Protein AF-A0A7S0CMR1-F1 (afdb_monomer_lite)

Radius of gyration: 18.89 Å; chains: 1; bounding box: 42×45×47 Å

InterPro domains:
  IPR027417 P-loop containing nucleoside triph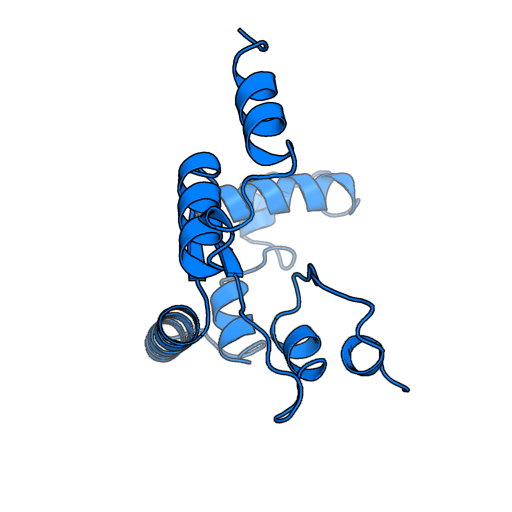osphate hydrolase [G3DSA:3.40.50.300] (7-141)
  IPR053259 Golvesin-related Golgi apparatus protein [PTHR32301] (3-139)

Secondary structure (DSSP, 8-state):
---TTTTT--S----S-HHHHHTT--SSS---EEEEEPPHHHHHHHHHHHHHHH-HHHHT--HHHHTTSTTS-TTHHHHHHHT-SSSPP-HHHHHHHHHHHHHHEEEEETT-HHHHHHHHHHHTTGGGGTTS-HHHHHHHHTTS--

Foldseek 3Di:
DDAVQVVVPDPDDDDPQPVVVCVNADPVRDDAAEDADEDPVVVQVVVLVVCLVPPPVSVPDDSVRCCVDPVGDPPVQLCNQQVNVDDDDDVVSVVSSVVCCVPRYHYDYPVPVLVSVVVVCVVVVVVVVPPDDDNVVVVVVVVPPD

Organism: NCBI:txid420281

Structure (mmCIF, N/CA/C/O backbone):
data_AF-A0A7S0CMR1-F1
#
_entry.id   AF-A0A7S0CMR1-F1
#
loop_
_atom_site.group_PDB
_atom_site.id
_atom_site.type_symbol
_atom_site.label_atom_id
_atom_site.label_alt_id
_atom_site.label_comp_id
_atom_site.label_asym_id
_atom_site.label_entity_id
_atom_site.label_seq_id
_atom_site.pdbx_PDB_ins_code
_atom_site.Cartn_x
_atom_site.Cartn_y
_atom_site.Cartn_z
_atom_site.occupancy
_atom_site.B_iso_or_equiv
_atom_site.auth_seq_id
_atom_site.auth_comp_id
_atom_site.auth_asym_id
_atom_site.auth_atom_id
_atom_site.pdbx_PDB_model_num
ATOM 1 N N . LYS A 1 1 ? -13.724 0.675 -26.924 1.00 43.38 1 LYS A N 1
ATOM 2 C CA . LYS A 1 1 ? -12.575 0.858 -26.005 1.00 43.38 1 LYS A CA 1
ATOM 3 C C . LYS A 1 1 ? -11.298 0.847 -26.842 1.00 43.38 1 LYS A C 1
ATOM 5 O O . LYS A 1 1 ? -10.498 -0.065 -26.741 1.00 43.38 1 LYS A O 1
ATOM 10 N N . GLU A 1 2 ? -11.157 1.829 -27.721 1.00 43.41 2 GLU A N 1
ATOM 11 C CA . GLU A 1 2 ? -9.863 2.216 -28.287 1.00 43.41 2 GLU A CA 1
ATOM 12 C C . GLU A 1 2 ? -9.400 3.367 -27.393 1.00 43.41 2 GLU A C 1
ATOM 14 O O . GLU A 1 2 ? -10.206 4.233 -27.072 1.00 43.41 2 GLU A O 1
ATOM 19 N N . GLY A 1 3 ? -8.209 3.450 -26.835 1.00 61.41 3 GLY A N 1
ATOM 20 C CA . GLY A 1 3 ? -7.012 2.626 -26.849 1.00 61.41 3 GLY A CA 1
ATOM 21 C C . GLY A 1 3 ? -5.962 3.554 -26.246 1.00 61.41 3 GLY A C 1
ATOM 22 O O . GLY A 1 3 ? -5.058 3.975 -26.948 1.00 61.41 3 GLY A O 1
ATOM 23 N N . LEU A 1 4 ? -6.200 4.023 -25.010 1.00 67.88 4 LEU A N 1
ATOM 24 C CA . LEU A 1 4 ? -5.494 5.167 -24.410 1.00 67.88 4 LEU A CA 1
ATOM 25 C C . LEU A 1 4 ? -3.971 4.960 -24.456 1.00 67.88 4 LEU A C 1
ATOM 27 O O . LEU A 1 4 ? -3.232 5.854 -24.847 1.00 67.88 4 LEU A O 1
ATOM 31 N N . ILE A 1 5 ? -3.534 3.734 -24.168 1.00 68.69 5 ILE A N 1
ATOM 32 C CA . ILE A 1 5 ? -2.138 3.301 -24.265 1.00 68.69 5 ILE A CA 1
ATOM 33 C C . ILE A 1 5 ? -1.685 3.154 -25.727 1.00 68.69 5 ILE A C 1
ATOM 35 O O . ILE A 1 5 ? -0.624 3.648 -26.090 1.00 68.69 5 ILE A O 1
ATOM 39 N N . ASN A 1 6 ? -2.526 2.586 -26.597 1.00 64.12 6 ASN A N 1
ATOM 40 C CA . ASN A 1 6 ? -2.238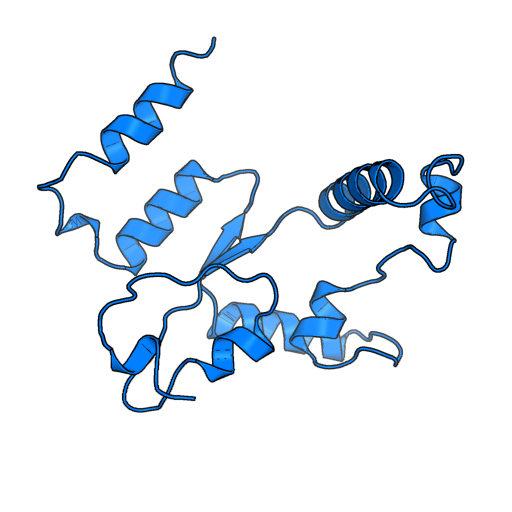 2.432 -28.033 1.00 64.12 6 ASN A CA 1
ATOM 41 C C . ASN A 1 6 ? -2.131 3.769 -28.787 1.00 64.12 6 ASN A C 1
ATOM 43 O O . ASN A 1 6 ? -1.652 3.798 -29.916 1.00 64.12 6 ASN A O 1
ATOM 47 N N . SER A 1 7 ? -2.600 4.872 -28.195 1.00 73.38 7 SER A N 1
ATOM 48 C CA . SER A 1 7 ? -2.465 6.207 -28.782 1.00 73.38 7 SER A CA 1
ATOM 49 C C . SER A 1 7 ? -1.032 6.742 -28.719 1.00 73.38 7 SER A C 1
ATOM 51 O O . SER A 1 7 ? -0.704 7.659 -29.466 1.00 73.38 7 SER A O 1
ATOM 53 N N . GLY A 1 8 ? -0.192 6.199 -27.827 1.00 67.25 8 GLY A N 1
ATOM 54 C CA . GLY A 1 8 ? 1.163 6.697 -27.578 1.00 67.25 8 GLY A CA 1
ATOM 55 C C . GLY A 1 8 ? 1.220 8.083 -26.922 1.00 67.25 8 GLY A C 1
ATOM 56 O O . GLY A 1 8 ? 2.297 8.656 -26.836 1.00 67.25 8 GLY A O 1
ATOM 57 N N . LEU A 1 9 ? 0.082 8.634 -26.478 1.00 68.38 9 LEU A N 1
ATOM 58 C CA . LEU A 1 9 ? -0.019 9.980 -25.892 1.00 68.38 9 LEU A CA 1
ATOM 59 C C . LEU A 1 9 ? 0.061 9.994 -24.356 1.00 68.38 9 LEU A C 1
ATOM 61 O O . LEU A 1 9 ? -0.095 11.051 -23.749 1.00 68.38 9 LEU A O 1
ATOM 65 N N . VAL A 1 10 ? 0.207 8.829 -23.719 1.00 69.88 10 VAL A N 1
ATOM 66 C CA . VAL A 1 10 ? 0.160 8.689 -22.259 1.00 69.88 10 VAL A CA 1
ATOM 67 C C . VAL A 1 10 ? 1.460 8.092 -21.748 1.00 69.88 10 VAL A C 1
ATOM 69 O O . VAL A 1 10 ? 1.718 6.908 -21.945 1.00 69.88 10 VAL A O 1
ATOM 72 N N . ASP A 1 11 ? 2.221 8.908 -21.024 1.00 73.06 11 ASP A N 1
ATOM 73 C CA . ASP A 1 11 ? 3.494 8.507 -20.417 1.00 73.06 11 ASP A CA 1
ATOM 74 C C . ASP A 1 11 ? 3.334 7.990 -18.977 1.00 73.06 11 ASP A C 1
ATOM 76 O O . ASP A 1 11 ? 4.159 7.215 -18.490 1.00 73.06 11 ASP A O 1
ATOM 80 N N . PHE A 1 12 ? 2.265 8.391 -18.275 1.00 78.44 12 PHE A N 1
ATOM 81 C CA . PHE A 1 12 ? 2.030 7.992 -16.887 1.00 78.44 12 PHE A CA 1
ATOM 82 C C . PHE A 1 12 ? 0.544 7.844 -16.545 1.00 78.44 12 PHE A C 1
ATOM 84 O O . PHE A 1 12 ? -0.293 8.648 -16.953 1.00 78.44 12 PHE A O 1
ATOM 91 N N . VAL A 1 13 ? 0.223 6.826 -15.742 1.00 82.69 13 VAL A N 1
ATOM 92 C CA . VAL A 1 13 ? -1.124 6.571 -15.217 1.00 82.69 13 VAL A CA 1
ATOM 93 C C . VAL A 1 13 ? -1.044 6.436 -13.702 1.00 82.69 13 VAL A C 1
ATOM 95 O O . VAL A 1 13 ? -0.328 5.580 -13.185 1.00 82.69 13 VAL A O 1
ATOM 98 N N . VAL A 1 14 ? -1.818 7.253 -12.987 1.00 83.56 14 VAL A N 1
ATOM 99 C CA . VAL A 1 14 ? -1.968 7.157 -11.529 1.00 83.56 14 VAL A CA 1
ATOM 1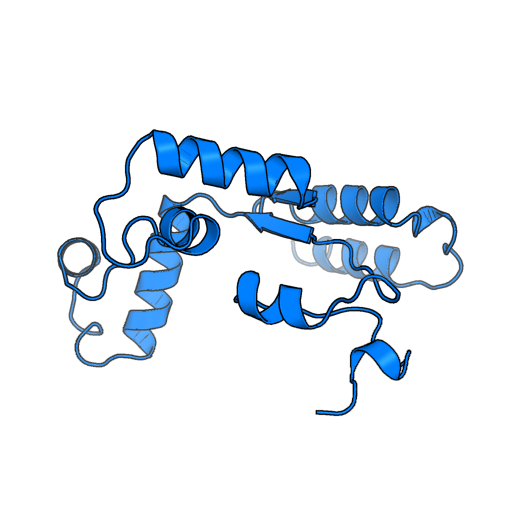00 C C . VAL A 1 14 ? -3.287 6.478 -11.213 1.00 83.56 14 VAL A C 1
ATOM 102 O O . VAL A 1 14 ? -4.346 6.939 -11.629 1.00 83.56 14 VAL A O 1
ATOM 105 N N . THR A 1 15 ? -3.232 5.390 -10.452 1.00 80.44 15 THR A N 1
ATOM 106 C CA . THR A 1 15 ? -4.431 4.695 -9.987 1.00 80.44 15 THR A CA 1
ATOM 107 C C . THR A 1 15 ? -4.179 4.012 -8.650 1.00 80.44 15 THR A C 1
ATOM 109 O O . THR A 1 15 ? -3.089 3.505 -8.389 1.00 80.44 15 THR A O 1
ATOM 112 N N . THR A 1 16 ? -5.203 3.977 -7.800 1.00 78.75 16 THR A N 1
ATOM 113 C CA . THR A 1 16 ? -5.240 3.114 -6.609 1.00 78.75 16 THR A CA 1
ATOM 114 C C . THR A 1 16 ? -5.707 1.697 -6.954 1.00 78.75 16 THR A C 1
ATOM 116 O O . THR A 1 16 ? -5.541 0.774 -6.157 1.00 78.75 16 THR A O 1
ATOM 119 N N . LEU A 1 17 ? -6.254 1.508 -8.159 1.00 79.75 17 LEU A N 1
ATOM 120 C CA . LEU A 1 17 ? -6.806 0.258 -8.656 1.00 79.75 17 LEU A CA 1
ATOM 121 C C . LEU A 1 17 ? -5.766 -0.479 -9.511 1.00 79.75 17 LEU A C 1
ATOM 123 O O . LEU A 1 17 ? -5.819 -0.469 -10.735 1.00 79.75 17 LEU A O 1
ATOM 127 N N . PHE A 1 18 ? -4.816 -1.147 -8.846 1.00 82.00 18 PHE A N 1
ATOM 128 C CA . PHE A 1 18 ? -3.743 -1.922 -9.494 1.00 82.00 18 PHE A CA 1
ATOM 129 C C . PHE A 1 18 ? -4.237 -2.942 -10.539 1.00 82.00 18 PHE A C 1
ATOM 131 O O . PHE A 1 18 ? -3.745 -2.930 -11.664 1.00 82.00 18 PHE A O 1
ATOM 138 N N . HIS A 1 19 ? -5.218 -3.792 -10.206 1.00 84.12 19 HIS A N 1
ATOM 139 C CA . HIS A 1 19 ? -5.775 -4.778 -11.143 1.00 84.12 19 HIS A CA 1
ATOM 140 C C . HIS A 1 19 ? -6.419 -4.122 -12.364 1.00 84.12 19 HIS A C 1
ATOM 142 O O . HIS A 1 19 ? -6.096 -4.493 -13.489 1.00 84.12 19 HIS A O 1
ATOM 148 N N . ASP A 1 20 ? -7.251 -3.100 -12.169 1.00 82.50 20 ASP A N 1
ATOM 149 C CA . ASP A 1 20 ? -7.904 -2.408 -13.287 1.00 82.50 20 ASP A CA 1
ATOM 150 C C . ASP A 1 20 ? -6.894 -1.663 -14.167 1.00 82.50 20 ASP A C 1
ATOM 152 O O . ASP A 1 20 ? -6.976 -1.705 -15.395 1.00 82.50 20 ASP A O 1
ATOM 156 N N . GLY A 1 21 ? -5.897 -1.029 -13.543 1.00 81.81 21 GLY A N 1
ATOM 157 C CA . GLY A 1 21 ? -4.797 -0.369 -14.239 1.00 81.81 21 GLY A CA 1
ATOM 158 C C . GLY A 1 21 ? -3.944 -1.346 -15.047 1.00 81.81 21 GLY A C 1
ATOM 159 O O . GLY A 1 21 ? -3.498 -1.003 -16.138 1.00 81.81 21 GLY A O 1
ATOM 160 N N . SER A 1 22 ? -3.764 -2.579 -14.561 1.00 82.00 22 SER A N 1
ATOM 161 C CA . SER A 1 22 ? -3.001 -3.607 -15.275 1.00 82.00 22 SER A CA 1
ATOM 162 C C . SER A 1 22 ? -3.624 -3.974 -16.626 1.00 82.00 22 SER A C 1
ATOM 164 O O . SER A 1 22 ? -2.897 -4.236 -17.579 1.00 82.00 22 SER A O 1
ATOM 166 N N . GLY A 1 23 ? -4.955 -3.890 -16.742 1.00 82.44 23 GLY A N 1
ATOM 167 C CA . GLY A 1 23 ? -5.685 -4.151 -17.984 1.00 82.44 23 GLY A CA 1
ATOM 168 C C . GLY A 1 23 ? -5.489 -3.094 -19.076 1.00 82.44 23 GLY A C 1
ATOM 169 O O . GLY A 1 23 ? -5.983 -3.277 -20.187 1.00 82.44 23 GLY A O 1
ATOM 170 N N . LEU A 1 24 ? -4.799 -1.986 -18.781 1.00 80.62 24 LEU A N 1
ATOM 171 C CA . LEU A 1 24 ? -4.407 -0.994 -19.785 1.00 80.62 24 LEU A CA 1
ATOM 172 C C . LEU A 1 24 ? -3.196 -1.452 -20.608 1.00 80.62 24 LEU A C 1
ATOM 174 O O . LEU A 1 24 ? -3.037 -1.008 -21.744 1.00 80.62 24 LEU A O 1
ATOM 178 N N . PHE A 1 25 ? -2.358 -2.322 -20.045 1.00 82.19 25 PHE A N 1
ATOM 179 C CA . PHE A 1 25 ? -1.124 -2.787 -20.668 1.00 82.19 25 PHE A CA 1
ATOM 180 C C . PHE A 1 25 ? -1.366 -4.051 -21.500 1.00 82.19 25 PHE A C 1
ATOM 182 O O . PHE A 1 25 ? -2.268 -4.842 -21.227 1.00 82.19 25 PHE A O 1
ATOM 189 N N . THR A 1 26 ? -0.555 -4.224 -22.537 1.00 80.25 26 THR A N 1
ATOM 190 C CA . THR A 1 26 ? -0.601 -5.359 -23.475 1.00 80.25 26 THR A CA 1
ATOM 191 C C . THR A 1 26 ? 0.809 -5.900 -23.680 1.00 80.25 26 THR A C 1
ATOM 193 O O . THR A 1 26 ? 1.773 -5.247 -23.280 1.00 80.25 26 THR A O 1
ATOM 196 N N . ASP A 1 27 ? 0.948 -7.058 -24.326 1.00 79.50 27 ASP A N 1
ATOM 197 C CA . ASP A 1 27 ? 2.267 -7.625 -24.631 1.00 79.50 27 ASP A CA 1
ATOM 198 C C . ASP A 1 27 ? 3.106 -6.665 -25.499 1.00 79.50 27 ASP A C 1
ATOM 200 O O . ASP A 1 27 ? 4.328 -6.579 -25.345 1.00 79.50 27 ASP A O 1
ATOM 204 N N . GLU A 1 28 ? 2.444 -5.876 -26.351 1.00 80.81 28 GLU A N 1
ATOM 205 C CA . GLU A 1 28 ? 3.054 -4.849 -27.196 1.00 80.81 28 GLU A CA 1
ATOM 206 C C . GLU A 1 28 ? 3.284 -3.513 -26.467 1.00 80.81 28 GLU A C 1
ATOM 208 O O . GLU A 1 28 ? 4.183 -2.760 -26.841 1.00 80.81 28 GLU A O 1
ATOM 213 N N . HIS A 1 29 ? 2.513 -3.220 -25.415 1.00 78.19 29 HIS A N 1
ATOM 214 C CA . HIS A 1 29 ? 2.599 -1.977 -24.644 1.00 78.19 29 HIS A CA 1
ATOM 215 C C . HIS A 1 29 ? 2.706 -2.278 -23.152 1.00 78.19 29 HIS A C 1
ATOM 217 O O . HIS A 1 29 ? 1.722 -2.257 -22.407 1.00 78.19 29 HIS A O 1
ATOM 223 N N . ASN A 1 30 ? 3.935 -2.561 -22.731 1.00 81.69 30 ASN A N 1
ATOM 224 C CA . ASN A 1 30 ? 4.264 -2.870 -21.349 1.00 81.69 30 ASN A CA 1
ATOM 225 C C . ASN A 1 30 ? 4.380 -1.600 -20.498 1.00 81.69 30 ASN A C 1
ATOM 227 O O . ASN A 1 30 ? 4.796 -0.544 -20.971 1.00 81.69 30 ASN A O 1
ATOM 231 N N . GLY A 1 31 ? 4.066 -1.733 -19.211 1.00 83.69 31 GLY A N 1
ATOM 232 C CA . GLY A 1 31 ? 4.219 -0.679 -18.214 1.00 83.69 31 GLY A CA 1
ATOM 233 C C . GLY A 1 31 ? 5.192 -1.066 -17.113 1.00 83.69 31 GLY A C 1
ATOM 234 O O . GLY A 1 31 ? 5.437 -2.245 -16.854 1.00 83.69 31 GLY A O 1
ATOM 235 N N . ARG A 1 32 ? 5.718 -0.059 -16.418 1.00 87.44 32 ARG A N 1
ATOM 236 C CA . ARG A 1 32 ? 6.456 -0.246 -15.167 1.00 87.44 32 ARG A CA 1
ATOM 237 C C . ARG A 1 32 ? 5.594 0.253 -14.018 1.00 87.44 32 ARG A C 1
ATOM 239 O O . ARG A 1 32 ? 5.231 1.425 -13.986 1.00 87.44 32 ARG A O 1
ATOM 246 N N . ALA A 1 33 ? 5.261 -0.631 -13.083 1.00 89.38 33 ALA A N 1
ATOM 247 C CA . ALA A 1 33 ? 4.490 -0.249 -11.911 1.00 89.38 33 ALA A CA 1
ATOM 248 C C . ALA A 1 33 ? 5.410 0.311 -10.825 1.00 89.38 33 A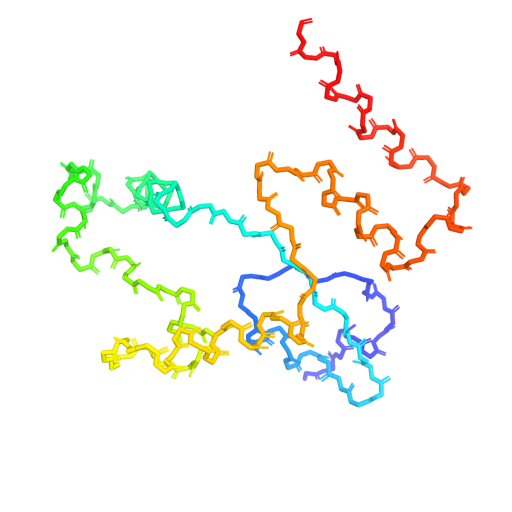LA A C 1
ATOM 250 O O . ALA A 1 33 ? 6.442 -0.274 -10.486 1.00 89.38 33 ALA A O 1
ATOM 251 N N . ILE A 1 34 ? 5.004 1.439 -10.255 1.00 91.31 34 ILE A N 1
ATOM 252 C CA . ILE A 1 34 ? 5.709 2.109 -9.171 1.00 91.31 34 ILE A CA 1
ATOM 253 C C . ILE A 1 34 ? 4.672 2.484 -8.110 1.00 91.31 34 ILE A C 1
ATOM 255 O O . ILE A 1 34 ? 3.585 2.944 -8.454 1.00 91.31 34 ILE A O 1
ATOM 259 N N . ALA A 1 35 ? 4.984 2.278 -6.830 1.00 90.25 35 ALA A N 1
ATOM 260 C CA . ALA A 1 35 ? 4.078 2.590 -5.729 1.00 90.25 35 ALA A CA 1
ATOM 261 C C . ALA A 1 35 ? 4.804 3.213 -4.531 1.00 90.25 35 ALA A C 1
ATOM 263 O O . ALA A 1 35 ? 5.922 2.827 -4.191 1.00 90.25 35 ALA A O 1
ATOM 264 N N . LEU A 1 36 ? 4.118 4.129 -3.846 1.00 90.81 36 LEU A N 1
ATOM 265 C CA . LEU A 1 36 ? 4.492 4.621 -2.522 1.00 90.81 36 LEU A CA 1
ATOM 266 C C . LEU A 1 36 ? 3.648 3.915 -1.465 1.00 90.81 36 LEU A C 1
ATOM 268 O O . LEU A 1 36 ? 2.420 3.990 -1.492 1.00 90.81 36 LEU A O 1
ATOM 272 N N . LEU A 1 37 ? 4.305 3.254 -0.517 1.00 91.06 37 LEU A N 1
ATOM 273 C CA . LEU A 1 37 ? 3.646 2.607 0.608 1.00 91.06 37 LEU A CA 1
ATOM 274 C C . LEU A 1 37 ? 3.816 3.445 1.871 1.00 91.06 37 LEU A C 1
ATOM 276 O O . LEU A 1 37 ? 4.902 3.928 2.182 1.00 91.06 37 LEU A O 1
ATOM 280 N N . ARG A 1 38 ? 2.726 3.603 2.618 1.00 91.12 38 ARG A N 1
ATOM 281 C CA . ARG A 1 38 ? 2.718 4.233 3.941 1.00 91.12 38 ARG A CA 1
ATOM 282 C C . ARG A 1 38 ? 2.658 3.153 5.017 1.00 91.12 38 ARG A C 1
ATOM 284 O O . ARG A 1 38 ? 2.139 2.063 4.766 1.00 91.12 38 ARG A O 1
ATOM 291 N N . ASN A 1 39 ? 3.134 3.470 6.220 1.00 93.44 39 ASN A N 1
ATOM 292 C CA . ASN A 1 39 ? 2.892 2.639 7.391 1.00 93.44 39 ASN A CA 1
ATOM 293 C C . ASN A 1 39 ? 1.383 2.294 7.503 1.00 93.44 39 ASN A C 1
ATOM 295 O O . ASN A 1 39 ? 0.549 3.202 7.416 1.00 93.44 39 ASN A O 1
ATOM 299 N N . PRO A 1 40 ? 1.005 1.014 7.690 1.00 90.50 40 PRO A N 1
ATOM 300 C CA . PRO A 1 40 ? -0.398 0.605 7.739 1.00 90.50 40 PRO A CA 1
ATOM 301 C C . PRO A 1 40 ? -1.234 1.321 8.805 1.00 90.50 40 PRO A C 1
ATOM 303 O O . PRO A 1 40 ? -2.399 1.618 8.554 1.00 90.50 40 PRO A O 1
ATOM 306 N N . VAL A 1 41 ? -0.656 1.633 9.970 1.00 92.31 41 VAL A N 1
ATOM 307 C CA . VAL A 1 41 ? -1.362 2.329 11.058 1.00 92.31 41 VAL A CA 1
ATOM 308 C C . VAL A 1 41 ? -1.646 3.774 10.663 1.00 92.31 41 VAL A C 1
ATOM 310 O O . VAL A 1 41 ? -2.787 4.223 10.735 1.00 92.31 41 VAL A O 1
ATOM 313 N N . GLU A 1 42 ? -0.634 4.485 10.168 1.00 93.06 42 GLU A N 1
ATOM 314 C CA . GLU A 1 42 ? -0.781 5.867 9.700 1.00 93.06 42 GLU A CA 1
ATOM 315 C C . GLU A 1 42 ? -1.743 5.968 8.513 1.00 93.06 42 GLU A C 1
ATOM 317 O O . GLU A 1 42 ? -2.537 6.905 8.430 1.00 93.06 42 GLU A O 1
ATOM 322 N N . ARG A 1 43 ? -1.710 4.989 7.598 1.00 92.19 43 ARG A N 1
ATOM 323 C CA . ARG A 1 43 ? -2.685 4.884 6.505 1.00 92.19 43 ARG A CA 1
ATOM 324 C C . ARG A 1 43 ? -4.102 4.752 7.059 1.00 92.19 43 ARG A C 1
ATOM 326 O O . ARG A 1 43 ? -4.988 5.448 6.578 1.00 92.19 43 ARG A O 1
ATOM 333 N N . SER A 1 44 ? -4.321 3.878 8.039 1.00 92.56 44 SER A N 1
ATOM 334 C CA . SER A 1 44 ? -5.647 3.657 8.628 1.00 92.56 44 SER A CA 1
ATOM 335 C C . SER A 1 44 ? -6.183 4.894 9.347 1.00 92.56 44 SER A C 1
ATOM 337 O O . SER A 1 44 ? -7.363 5.201 9.210 1.00 92.56 44 SER A O 1
ATOM 339 N N . ILE A 1 45 ? -5.324 5.638 10.049 1.00 93.94 45 ILE A N 1
ATOM 340 C CA . ILE A 1 45 ? -5.698 6.912 10.681 1.00 93.94 45 ILE A CA 1
ATOM 341 C C . ILE A 1 45 ? -6.061 7.949 9.612 1.00 93.94 45 ILE A C 1
ATOM 343 O O . ILE A 1 45 ? -7.121 8.558 9.688 1.00 93.94 45 ILE A O 1
ATOM 347 N N . ALA A 1 46 ? -5.234 8.103 8.574 1.00 93.06 46 ALA A N 1
ATOM 348 C CA . ALA A 1 46 ? -5.536 9.020 7.475 1.00 93.06 46 ALA A CA 1
ATOM 349 C C . ALA A 1 46 ? -6.836 8.646 6.738 1.00 93.06 46 ALA A C 1
ATOM 351 O O . ALA A 1 46 ? -7.578 9.523 6.305 1.00 93.06 46 ALA A O 1
ATOM 352 N N . MET A 1 47 ? -7.127 7.346 6.606 1.00 92.44 47 MET A N 1
ATOM 353 C CA . MET A 1 47 ? -8.384 6.871 6.031 1.00 92.44 47 MET A CA 1
ATOM 354 C C . MET A 1 47 ? -9.576 7.220 6.922 1.00 92.44 47 MET A C 1
ATOM 356 O O . MET A 1 47 ? -10.582 7.689 6.404 1.00 92.44 47 MET A O 1
ATOM 360 N N . TYR A 1 48 ? -9.456 7.027 8.238 1.00 95.00 48 TYR A N 1
ATOM 361 C CA . TYR A 1 48 ? -10.485 7.426 9.196 1.00 95.00 48 TYR A CA 1
ATOM 362 C C . TYR A 1 48 ? -10.820 8.915 9.069 1.00 95.00 48 TYR A C 1
ATOM 364 O O . TYR A 1 48 ? -11.989 9.233 8.888 1.00 95.00 48 TYR A O 1
ATOM 372 N N . GLU A 1 49 ? -9.823 9.806 9.068 1.00 95.44 49 GLU A N 1
ATOM 373 C CA . GLU A 1 49 ? -10.063 11.251 8.910 1.00 95.44 49 GLU A CA 1
ATOM 374 C C . GLU A 1 49 ? -10.777 11.562 7.583 1.00 95.44 49 GLU A C 1
ATOM 376 O O . GLU A 1 49 ? -11.777 12.275 7.563 1.00 95.44 49 GLU A O 1
ATOM 381 N N . ARG A 1 50 ? -10.344 10.939 6.476 1.00 93.94 50 ARG A N 1
ATOM 382 C CA . ARG A 1 50 ? -10.993 11.107 5.166 1.00 93.94 50 ARG A CA 1
ATOM 383 C C . ARG A 1 50 ? -12.452 10.647 5.169 1.00 93.94 50 ARG A C 1
ATOM 385 O O . ARG A 1 50 ? -13.301 11.313 4.588 1.00 93.94 50 ARG A O 1
ATOM 392 N N . VAL A 1 51 ? -12.744 9.485 5.754 1.00 94.19 51 VAL A N 1
ATOM 393 C CA . VAL A 1 51 ? -14.112 8.943 5.804 1.00 94.19 51 VAL A CA 1
ATOM 394 C C . VAL A 1 51 ? -14.978 9.791 6.729 1.00 94.19 51 VAL A C 1
ATOM 396 O O . VAL A 1 51 ? -16.109 10.098 6.379 1.00 94.19 51 VAL A O 1
ATOM 399 N N . LYS A 1 52 ? -14.431 10.251 7.855 1.00 94.56 52 LYS A N 1
ATOM 400 C CA . LYS A 1 52 ? -15.112 11.126 8.812 1.00 94.56 52 LYS A CA 1
ATOM 401 C C . LYS A 1 52 ? -15.585 12.445 8.192 1.00 94.56 52 LYS A C 1
ATOM 403 O O . LYS A 1 52 ? -16.638 12.956 8.559 1.00 94.56 52 LYS A O 1
ATOM 408 N N . GLU A 1 53 ? -14.816 12.997 7.255 1.00 94.25 53 GLU A N 1
ATOM 409 C CA . GLU A 1 53 ? -15.195 14.201 6.506 1.00 94.25 53 GLU A CA 1
ATOM 410 C C . GLU A 1 53 ? -16.308 13.957 5.474 1.00 94.25 53 GLU A C 1
ATOM 412 O O . GLU A 1 53 ? -16.997 14.900 5.086 1.00 94.25 53 GLU A O 1
ATOM 417 N N . GLN A 1 54 ? -16.465 12.717 5.005 1.00 92.94 54 GLN A N 1
ATOM 418 C CA . GLN A 1 54 ? -17.311 12.369 3.858 1.00 92.94 54 GLN A CA 1
ATOM 419 C C . GLN A 1 54 ? -18.599 11.634 4.235 1.00 92.94 54 GLN A C 1
ATOM 421 O O . GLN A 1 54 ? -19.570 11.713 3.485 1.00 92.94 54 GLN A O 1
ATOM 426 N N . ASP A 1 55 ? -18.596 10.909 5.350 1.00 93.50 55 ASP A N 1
ATOM 427 C CA . ASP A 1 55 ? -19.679 10.036 5.783 1.00 93.50 55 ASP A CA 1
ATOM 428 C C . ASP A 1 55 ? -20.222 10.503 7.139 1.00 93.50 55 ASP A C 1
ATOM 430 O O . ASP A 1 55 ? -19.522 10.482 8.158 1.00 93.50 55 ASP A O 1
ATOM 434 N N . ASP A 1 56 ? -21.483 10.937 7.142 1.00 94.44 56 ASP A N 1
ATOM 435 C CA . ASP A 1 56 ? -22.154 11.449 8.336 1.00 94.44 56 ASP A CA 1
ATOM 436 C C . ASP A 1 56 ? -22.283 10.379 9.436 1.00 94.44 56 ASP A C 1
ATOM 438 O O . ASP A 1 56 ? -22.254 10.731 10.617 1.00 94.44 56 ASP A O 1
ATOM 442 N N . ASP A 1 57 ? -22.334 9.085 9.085 1.00 93.00 57 ASP A N 1
ATOM 443 C CA . ASP A 1 57 ? -22.402 7.992 10.065 1.00 93.00 57 ASP A CA 1
ATOM 444 C C . ASP A 1 57 ? -21.074 7.831 10.825 1.00 93.00 57 ASP A C 1
ATOM 446 O O . ASP A 1 57 ? -21.056 7.411 11.985 1.00 93.00 57 ASP A O 1
ATOM 450 N N . VAL A 1 58 ? -19.949 8.190 10.196 1.00 94.94 58 VAL A N 1
ATOM 451 C CA . VAL A 1 58 ? -18.601 8.101 10.786 1.00 94.94 58 VAL A CA 1
ATOM 452 C C . VAL A 1 58 ? -18.198 9.398 11.489 1.00 94.94 58 VAL A C 1
ATOM 454 O O . VAL A 1 58 ? -17.344 9.385 12.378 1.00 94.94 58 VAL A O 1
ATOM 457 N N . LYS A 1 59 ? -18.830 10.523 11.145 1.00 95.25 59 LYS A N 1
ATOM 458 C CA . LYS A 1 59 ? -18.497 11.865 11.643 1.00 95.25 59 LYS A CA 1
ATOM 459 C C . LYS A 1 59 ? -18.498 11.995 13.165 1.00 95.25 59 LYS A C 1
ATOM 461 O O . LYS A 1 59 ? -17.652 12.687 13.731 1.00 95.25 59 LYS A O 1
ATOM 466 N N . GLU A 1 60 ? -19.407 11.292 13.827 1.00 94.94 60 GLU A N 1
ATOM 467 C CA . GLU A 1 60 ? -19.530 11.298 15.287 1.00 94.94 60 GLU A CA 1
ATOM 468 C C . GLU A 1 60 ? -18.775 10.137 15.957 1.00 94.94 60 GLU A C 1
ATOM 470 O O . GLU A 1 60 ? -18.679 10.088 17.183 1.00 94.94 60 GLU A O 1
ATOM 475 N N . MET A 1 61 ? -18.193 9.214 15.181 1.00 96.19 61 MET A N 1
ATOM 476 C CA . MET A 1 61 ? -17.401 8.114 15.728 1.00 96.19 61 MET A CA 1
ATOM 477 C C . MET A 1 61 ? -16.042 8.613 16.227 1.00 96.19 61 MET A C 1
ATOM 479 O O . MET A 1 61 ? -15.372 9.447 15.610 1.00 96.19 61 MET A O 1
ATOM 483 N N . SER A 1 62 ? -15.589 8.044 17.339 1.00 96.38 62 SER A N 1
ATOM 484 C CA . SER A 1 62 ? -14.181 8.058 17.725 1.00 96.38 62 SER A CA 1
ATOM 485 C C . SER A 1 62 ? -13.364 7.098 16.853 1.00 96.38 62 SER A C 1
ATOM 487 O O . SER A 1 62 ? -13.888 6.138 16.284 1.00 96.38 62 SER A O 1
ATOM 489 N N . LEU A 1 63 ? -12.040 7.284 16.820 1.00 94.31 63 LEU A N 1
ATOM 490 C CA . LEU A 1 63 ? -11.130 6.378 16.107 1.00 94.31 63 LEU A CA 1
ATOM 491 C C . LEU A 1 63 ? -11.278 4.914 16.570 1.00 94.31 63 LEU A C 1
ATOM 493 O O . LEU A 1 63 ? -11.180 3.992 15.763 1.00 94.31 63 LEU A O 1
ATOM 497 N N . LEU A 1 64 ? -11.524 4.690 17.868 1.00 95.75 64 LEU A N 1
ATOM 498 C CA . LEU A 1 64 ? -11.684 3.344 18.424 1.00 95.75 64 LEU A CA 1
ATOM 499 C C . LEU A 1 64 ? -13.006 2.691 18.001 1.00 95.75 64 LEU A C 1
ATOM 501 O O . LEU A 1 64 ? -13.041 1.478 17.794 1.00 95.75 64 LEU A O 1
ATOM 505 N N . GLU A 1 65 ? -14.083 3.470 17.895 1.00 96.31 65 GLU A N 1
ATOM 506 C CA . GLU A 1 65 ? -15.373 2.994 17.383 1.00 96.31 65 GLU A CA 1
ATOM 507 C C . GLU A 1 65 ? -15.268 2.678 15.896 1.00 96.31 65 GLU A C 1
ATOM 509 O O . GLU A 1 65 ? -15.631 1.576 15.486 1.00 96.31 65 GLU A O 1
ATOM 514 N N . TYR A 1 66 ? -14.658 3.577 15.118 1.00 94.81 66 TYR A N 1
ATOM 515 C CA . TYR A 1 66 ? -14.384 3.353 13.704 1.00 94.81 66 TYR A CA 1
ATOM 516 C C . TYR A 1 66 ? -13.596 2.058 13.478 1.00 94.81 66 TYR A C 1
ATOM 518 O O . TYR A 1 66 ? -14.030 1.220 12.693 1.00 94.81 66 TYR A O 1
ATOM 526 N N . ALA A 1 67 ? -12.506 1.829 14.222 1.00 93.88 67 ALA A N 1
ATOM 527 C CA . ALA A 1 67 ? -11.665 0.632 14.095 1.00 93.88 67 ALA A CA 1
ATOM 528 C C . ALA A 1 67 ? -12.392 -0.696 14.392 1.00 93.88 67 ALA A C 1
ATOM 530 O O . ALA A 1 67 ? -11.907 -1.760 14.011 1.00 93.88 67 ALA A O 1
ATOM 531 N N . LYS A 1 68 ? -13.533 -0.651 15.090 1.00 94.81 68 LYS A N 1
ATOM 532 C CA . LYS A 1 68 ? -14.389 -1.816 15.378 1.00 94.81 68 LYS A CA 1
ATOM 533 C C . LYS A 1 68 ? -15.627 -1.887 14.481 1.00 94.81 68 LYS A C 1
ATOM 535 O O . LYS A 1 68 ? -16.367 -2.866 14.553 1.00 94.81 68 LYS A O 1
ATOM 540 N N . SER A 1 69 ? -15.881 -0.845 13.698 1.00 93.44 69 SER A N 1
ATOM 541 C CA . SER A 1 69 ? -17.050 -0.732 12.833 1.00 93.44 69 SER A CA 1
ATOM 542 C C . SER A 1 69 ? -16.861 -1.489 11.514 1.00 93.44 69 SER A C 1
ATOM 544 O O . SER A 1 69 ? -15.756 -1.892 11.153 1.00 93.44 69 SER A O 1
ATOM 546 N N . SER A 1 70 ? -17.945 -1.624 10.749 1.00 91.56 70 SER A N 1
ATOM 547 C CA . SER A 1 70 ? -17.906 -2.114 9.367 1.00 91.56 70 SER A CA 1
ATOM 548 C C . SER A 1 70 ? -17.273 -1.130 8.376 1.00 91.56 70 SER A C 1
ATOM 550 O O . SER A 1 70 ? -17.006 -1.523 7.245 1.00 91.56 70 SER A O 1
ATOM 552 N N . PHE A 1 71 ? -17.042 0.128 8.770 1.00 90.94 71 PHE A N 1
ATOM 553 C CA . PHE A 1 71 ? -16.394 1.135 7.923 1.00 90.94 71 PHE A CA 1
ATOM 554 C C . PHE A 1 71 ? -14.871 0.960 7.867 1.00 90.94 71 PHE A C 1
ATOM 556 O O . PHE A 1 71 ? -14.217 1.495 6.974 1.00 90.94 71 PHE A O 1
ATOM 563 N N . PHE A 1 72 ? -14.288 0.212 8.809 1.00 91.25 72 PHE A N 1
ATOM 564 C CA . PHE A 1 72 ? -12.853 -0.024 8.841 1.00 91.25 72 PHE A CA 1
ATOM 565 C C . PHE A 1 72 ? -12.400 -0.978 7.728 1.00 91.25 72 PHE A C 1
ATOM 567 O O . PHE A 1 72 ? -12.847 -2.119 7.615 1.00 91.25 72 PHE A O 1
ATOM 574 N N . GLU A 1 73 ? -11.430 -0.521 6.940 1.00 87.31 73 GLU A N 1
ATOM 575 C CA . GLU A 1 73 ? -10.787 -1.311 5.894 1.00 87.31 73 GLU A CA 1
ATOM 576 C C . GLU A 1 73 ? -9.713 -2.262 6.453 1.00 87.31 73 GLU A C 1
ATOM 578 O O . GLU A 1 73 ? -8.512 -1.966 6.437 1.00 87.31 73 GLU A O 1
ATOM 583 N N . ASP A 1 74 ? -10.126 -3.445 6.902 1.00 88.50 74 ASP A N 1
ATOM 584 C CA . ASP A 1 74 ? -9.194 -4.469 7.381 1.00 88.50 74 ASP A CA 1
ATOM 585 C C . ASP A 1 74 ? -8.323 -5.054 6.255 1.00 88.50 74 ASP A C 1
ATOM 587 O O . ASP A 1 74 ? -8.830 -5.627 5.289 1.00 88.50 74 ASP A O 1
ATOM 591 N N . ASN A 1 75 ? -6.994 -4.982 6.411 1.00 89.88 75 ASN A N 1
ATOM 592 C CA . ASN A 1 75 ? -6.004 -5.620 5.531 1.00 89.88 75 ASN A CA 1
ATOM 593 C C . ASN A 1 75 ? -6.196 -5.343 4.026 1.00 89.88 75 ASN A C 1
ATOM 595 O O . ASN A 1 75 ? -5.800 -6.154 3.184 1.00 89.88 75 ASN A O 1
ATOM 599 N N . TRP A 1 76 ? -6.770 -4.186 3.682 1.00 89.00 76 TRP A N 1
ATOM 600 C CA . TRP A 1 76 ? -7.220 -3.860 2.326 1.00 89.00 76 TRP A CA 1
ATOM 601 C C . TRP A 1 76 ? -6.171 -4.125 1.245 1.00 89.00 76 TRP A C 1
ATOM 603 O O . TRP A 1 76 ? -6.472 -4.761 0.244 1.00 89.00 76 TRP A O 1
ATOM 613 N N . MET A 1 77 ? -4.916 -3.725 1.466 1.00 88.69 77 MET A N 1
ATOM 614 C CA . MET A 1 77 ? -3.850 -3.917 0.476 1.00 88.69 77 MET A CA 1
ATOM 615 C C . MET A 1 77 ? -3.547 -5.399 0.212 1.00 88.69 77 MET A C 1
ATOM 617 O O . MET A 1 77 ? -3.365 -5.792 -0.936 1.00 88.69 77 MET A O 1
ATOM 621 N N . CYS A 1 78 ? -3.518 -6.232 1.256 1.00 92.25 78 CYS A N 1
ATOM 622 C CA . CYS A 1 78 ? -3.278 -7.669 1.118 1.00 92.25 78 CYS A CA 1
ATOM 623 C C . CYS A 1 78 ? -4.445 -8.345 0.386 1.00 92.25 78 CYS A C 1
ATOM 625 O O . CYS A 1 78 ? -4.234 -9.078 -0.581 1.00 92.25 78 CYS A O 1
ATOM 627 N N . ARG A 1 79 ? -5.679 -8.024 0.796 1.00 92.62 79 ARG A N 1
ATOM 628 C CA . ARG A 1 79 ? -6.918 -8.494 0.157 1.00 92.62 79 ARG A CA 1
ATOM 629 C C . ARG A 1 79 ? -6.955 -8.130 -1.317 1.00 92.62 79 ARG A C 1
ATOM 631 O O . ARG A 1 79 ? -7.167 -8.992 -2.161 1.00 92.62 79 ARG A O 1
ATOM 638 N N . TYR A 1 80 ? -6.678 -6.867 -1.615 1.00 90.56 80 TYR A N 1
ATOM 639 C CA . TYR A 1 80 ? -6.710 -6.346 -2.965 1.00 90.56 80 TYR A CA 1
ATOM 640 C C . TYR A 1 80 ? -5.658 -7.024 -3.845 1.00 90.56 80 TYR A C 1
ATOM 642 O O . TYR A 1 80 ? -6.009 -7.615 -4.859 1.00 90.56 80 TYR A O 1
ATOM 650 N N . LEU A 1 81 ? -4.386 -7.052 -3.432 1.00 90.75 81 LEU A N 1
ATOM 651 C CA . LEU A 1 81 ? -3.309 -7.663 -4.225 1.00 90.75 81 LEU A CA 1
ATOM 652 C C . LEU A 1 81 ? -3.512 -9.164 -4.465 1.00 90.75 81 LEU A C 1
ATOM 654 O O . LEU A 1 81 ? -3.178 -9.657 -5.538 1.00 90.75 81 LEU A O 1
ATOM 658 N N . THR A 1 82 ? -4.076 -9.885 -3.494 1.00 91.88 82 THR A N 1
ATOM 659 C CA . THR A 1 82 ? -4.324 -11.334 -3.603 1.00 91.88 82 THR A CA 1
ATOM 660 C C . THR A 1 82 ? -5.691 -11.693 -4.175 1.00 91.88 82 THR A C 1
ATOM 662 O O . THR A 1 82 ? -5.993 -12.875 -4.311 1.00 91.88 82 THR A O 1
ATOM 665 N N . ASN A 1 83 ? -6.504 -10.693 -4.532 1.00 90.19 83 ASN A N 1
ATOM 666 C CA . ASN A 1 83 ? -7.887 -10.864 -4.972 1.00 90.19 83 ASN A CA 1
ATOM 667 C C . ASN A 1 83 ? -8.757 -11.643 -3.957 1.00 90.19 83 ASN A C 1
ATOM 669 O O . ASN A 1 83 ? -9.650 -12.400 -4.331 1.00 90.19 83 ASN A O 1
ATOM 673 N N . ASN A 1 84 ? -8.493 -11.454 -2.659 1.00 90.50 84 ASN A N 1
ATOM 674 C CA . ASN A 1 84 ? -9.234 -12.051 -1.549 1.00 90.50 84 ASN A CA 1
ATOM 675 C C . ASN A 1 84 ? -10.047 -10.984 -0.789 1.00 90.50 84 ASN A C 1
ATOM 677 O O . ASN A 1 84 ? -9.698 -10.558 0.316 1.00 90.50 84 ASN A O 1
ATOM 681 N N . MET A 1 85 ? -11.139 -10.523 -1.399 1.00 87.75 85 MET A N 1
ATOM 682 C CA . MET A 1 85 ? -11.937 -9.417 -0.854 1.00 87.75 85 MET A CA 1
ATOM 683 C C . MET A 1 85 ? -12.860 -9.818 0.302 1.00 87.75 85 MET A C 1
ATOM 685 O O . MET A 1 85 ? -13.241 -8.952 1.085 1.00 87.75 85 MET A O 1
ATOM 689 N N . SER A 1 86 ? -13.207 -11.101 0.436 1.00 86.94 86 SER A N 1
ATOM 690 C CA . SER A 1 86 ? -14.266 -11.549 1.354 1.00 86.94 86 SER A CA 1
ATOM 691 C C . SER A 1 86 ? -13.810 -12.580 2.383 1.00 86.94 86 SER A C 1
ATOM 693 O O . SER A 1 86 ? -14.354 -12.597 3.487 1.00 86.94 86 SER A O 1
ATOM 695 N N . ASP A 1 87 ? -12.809 -13.410 2.077 1.00 89.56 87 ASP A N 1
ATOM 696 C CA . ASP A 1 87 ? -12.388 -14.467 2.995 1.00 89.56 87 ASP A CA 1
ATOM 697 C C . ASP A 1 87 ? -11.389 -13.955 4.032 1.00 89.56 87 ASP A C 1
ATOM 699 O O . ASP A 1 87 ? -10.881 -12.833 3.986 1.00 89.56 87 ASP A O 1
ATOM 703 N N . LYS A 1 88 ? -11.082 -14.788 5.023 1.00 91.81 88 LYS A N 1
ATOM 704 C CA . LYS A 1 88 ? -10.082 -14.451 6.034 1.00 91.81 88 LYS A CA 1
ATOM 705 C C . LYS A 1 88 ? -8.697 -14.296 5.390 1.00 91.81 88 LYS A C 1
ATOM 707 O O . LYS A 1 88 ? -8.244 -15.177 4.661 1.00 91.81 88 LYS A O 1
ATOM 712 N N . VAL A 1 89 ? -7.998 -13.209 5.722 1.00 93.62 89 VAL A N 1
ATOM 713 C CA . VAL A 1 89 ? -6.583 -13.028 5.363 1.00 93.62 89 VAL A CA 1
ATOM 714 C C . VAL A 1 89 ? -5.730 -13.967 6.215 1.00 93.62 89 VAL A C 1
ATOM 716 O O . VAL A 1 89 ? -5.918 -14.081 7.427 1.00 93.62 89 VAL A O 1
ATOM 719 N N . THR A 1 90 ? -4.802 -14.660 5.564 1.00 95.12 90 THR A N 1
ATOM 720 C CA . THR A 1 90 ? -3.886 -15.639 6.171 1.00 95.12 90 THR A CA 1
ATOM 721 C C . THR A 1 90 ? -2.447 -15.294 5.806 1.00 95.12 90 THR A C 1
ATOM 723 O O . THR A 1 90 ? -2.217 -14.495 4.897 1.00 95.12 90 THR A O 1
ATOM 726 N N . ASP A 1 91 ? -1.478 -15.936 6.457 1.00 95.62 91 ASP A N 1
ATOM 727 C CA . ASP A 1 91 ? -0.051 -15.720 6.183 1.00 95.62 91 ASP A CA 1
ATOM 728 C C . ASP A 1 91 ? 0.309 -15.999 4.717 1.00 95.62 91 ASP A C 1
ATOM 730 O O . ASP A 1 91 ? 1.064 -15.246 4.109 1.00 95.62 91 ASP A O 1
ATOM 734 N N . THR A 1 92 ? -0.332 -16.993 4.093 1.00 95.50 92 THR A N 1
ATOM 735 C CA . THR A 1 92 ? -0.181 -17.272 2.656 1.00 95.50 92 THR A CA 1
ATOM 736 C C . THR A 1 92 ? -0.553 -16.067 1.791 1.00 95.50 92 THR A C 1
ATOM 738 O O . THR A 1 92 ? 0.135 -15.769 0.819 1.00 95.50 92 THR A O 1
ATOM 741 N N . HIS A 1 93 ? -1.605 -15.323 2.148 1.00 95.19 93 HIS A N 1
ATOM 742 C CA . HIS A 1 93 ? -1.978 -14.113 1.413 1.00 95.19 93 HIS A CA 1
ATOM 743 C C . HIS A 1 93 ? -0.927 -13.010 1.584 1.00 95.19 93 HIS A C 1
ATOM 745 O O . HIS A 1 93 ? -0.578 -12.331 0.620 1.00 95.19 93 HIS A O 1
ATOM 751 N N . VAL A 1 94 ? -0.375 -12.856 2.791 1.00 94.31 94 VAL A N 1
ATOM 752 C CA . VAL A 1 94 ? 0.694 -11.881 3.059 1.00 94.31 94 VAL A C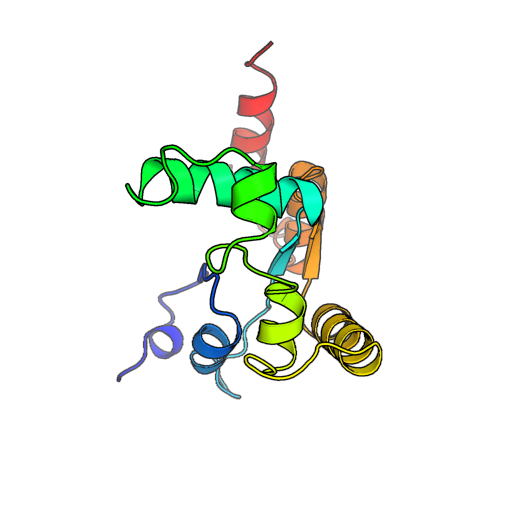A 1
ATOM 753 C C . VAL A 1 94 ? 1.942 -12.212 2.240 1.00 94.31 94 VAL A C 1
ATOM 755 O O . VAL A 1 94 ? 2.528 -11.323 1.617 1.00 94.31 94 VAL A O 1
ATOM 758 N N . GLU A 1 95 ? 2.321 -13.488 2.176 1.00 96.62 95 GLU A N 1
ATOM 759 C CA . GLU A 1 95 ? 3.425 -13.960 1.342 1.00 96.62 95 GLU A CA 1
ATOM 760 C C . GLU A 1 95 ? 3.167 -13.681 -0.143 1.00 96.62 95 GLU A C 1
ATOM 762 O O . GLU A 1 95 ? 4.026 -13.111 -0.816 1.00 96.62 95 GLU A O 1
ATOM 767 N N . MET A 1 96 ? 1.972 -13.997 -0.652 1.00 94.75 96 MET A N 1
ATOM 768 C CA . MET A 1 96 ? 1.600 -13.728 -2.045 1.00 94.75 96 MET A CA 1
ATOM 769 C C . MET A 1 96 ? 1.635 -12.232 -2.374 1.00 94.75 96 MET A C 1
ATOM 771 O O . MET A 1 96 ? 2.260 -11.842 -3.361 1.00 94.75 96 MET A O 1
ATOM 775 N N . ALA A 1 97 ? 1.031 -11.381 -1.540 1.00 93.94 97 ALA A N 1
ATOM 776 C CA . ALA A 1 97 ? 1.061 -9.929 -1.714 1.00 93.94 97 ALA A CA 1
ATOM 777 C C . ALA A 1 97 ? 2.503 -9.397 -1.725 1.00 93.94 97 ALA A C 1
ATOM 779 O O . ALA A 1 97 ? 2.865 -8.582 -2.574 1.00 93.94 97 ALA A O 1
ATOM 780 N N . THR A 1 98 ? 3.352 -9.917 -0.834 1.00 94.50 98 THR A N 1
ATOM 781 C CA . THR A 1 98 ? 4.776 -9.569 -0.773 1.00 94.50 98 THR A CA 1
ATOM 782 C C . THR A 1 98 ? 5.504 -9.970 -2.055 1.00 94.50 98 THR A C 1
ATOM 784 O O . THR A 1 98 ? 6.292 -9.186 -2.580 1.00 94.50 98 THR A O 1
ATOM 787 N N . GLN A 1 99 ? 5.233 -11.159 -2.602 1.00 96.19 99 GLN A N 1
ATOM 788 C CA . GLN A 1 99 ? 5.835 -11.609 -3.861 1.00 96.19 99 GLN A CA 1
ATOM 789 C C . GLN A 1 99 ? 5.366 -10.785 -5.063 1.00 96.19 99 GLN A C 1
ATOM 791 O O . GLN A 1 99 ? 6.177 -10.481 -5.938 1.00 96.19 99 GLN A O 1
ATOM 796 N N . ILE A 1 100 ? 4.090 -10.394 -5.114 1.00 92.94 100 ILE A N 1
ATOM 797 C CA . ILE A 1 100 ? 3.572 -9.506 -6.165 1.00 92.94 100 ILE A CA 1
ATOM 798 C C . ILE A 1 100 ? 4.327 -8.180 -6.125 1.00 92.94 100 ILE A C 1
ATOM 800 O O . ILE A 1 100 ? 4.927 -7.781 -7.122 1.00 92.94 100 ILE A O 1
ATOM 804 N N . LEU A 1 101 ? 4.363 -7.541 -4.957 1.00 93.06 101 LEU A N 1
ATOM 805 C CA . LEU A 1 101 ? 5.051 -6.271 -4.759 1.00 93.06 101 LEU A CA 1
ATOM 806 C C . LEU A 1 101 ? 6.540 -6.371 -5.115 1.00 93.06 101 LEU A C 1
ATOM 808 O O . LEU A 1 101 ? 7.032 -5.578 -5.910 1.00 93.06 101 LEU A O 1
ATOM 812 N N . ARG A 1 102 ? 7.238 -7.394 -4.611 1.00 93.38 102 ARG A N 1
ATOM 813 C CA . ARG A 1 102 ? 8.676 -7.602 -4.838 1.00 93.38 102 ARG A CA 1
ATOM 814 C C . ARG A 1 102 ? 9.044 -7.775 -6.309 1.00 93.38 102 ARG A C 1
ATOM 816 O O . ARG A 1 102 ? 10.098 -7.307 -6.726 1.00 93.38 102 ARG A O 1
ATOM 823 N N . ASN A 1 103 ? 8.217 -8.492 -7.066 1.00 91.81 103 ASN A N 1
ATOM 824 C CA . ASN A 1 103 ? 8.564 -8.906 -8.425 1.00 91.81 103 ASN A CA 1
ATOM 825 C C . ASN A 1 103 ? 7.974 -7.995 -9.506 1.00 91.81 103 ASN A C 1
ATOM 827 O O . ASN A 1 103 ? 8.416 -8.064 -10.652 1.00 91.81 103 ASN A O 1
ATOM 831 N N . LYS A 1 104 ? 6.948 -7.196 -9.182 1.00 89.50 104 LYS A N 1
ATOM 832 C CA . LYS A 1 104 ? 6.184 -6.423 -10.173 1.00 89.50 104 LYS A CA 1
ATOM 833 C C . LYS A 1 104 ? 6.208 -4.915 -9.952 1.00 89.50 104 LYS A C 1
ATOM 835 O O . LYS A 1 104 ? 5.823 -4.201 -10.870 1.00 89.50 104 LYS A O 1
ATOM 840 N N . VAL A 1 105 ? 6.623 -4.428 -8.780 1.00 90.75 105 VAL A N 1
ATOM 841 C CA . VAL A 1 105 ? 6.460 -3.018 -8.406 1.00 90.75 105 VAL A CA 1
ATOM 842 C C . VAL A 1 105 ? 7.757 -2.451 -7.834 1.00 90.75 105 VAL A C 1
ATOM 844 O O . VAL A 1 105 ? 8.336 -3.014 -6.907 1.00 90.75 105 VAL A O 1
ATOM 847 N N . LEU A 1 106 ? 8.200 -1.298 -8.339 1.00 92.81 106 LEU A N 1
ATOM 848 C CA . LEU A 1 106 ? 9.198 -0.495 -7.634 1.00 92.81 106 LEU A CA 1
ATOM 849 C C . LEU A 1 106 ? 8.518 0.220 -6.461 1.00 92.81 106 LEU A C 1
ATOM 851 O O . LEU A 1 106 ? 7.597 1.011 -6.657 1.00 92.81 106 LEU A O 1
ATOM 855 N N . ILE A 1 107 ? 8.982 -0.046 -5.244 1.00 92.88 107 ILE A N 1
ATOM 856 C CA . ILE A 1 107 ? 8.358 0.463 -4.020 1.00 92.88 107 ILE A CA 1
ATOM 857 C C . ILE A 1 107 ? 9.201 1.582 -3.416 1.00 92.88 107 ILE A C 1
ATOM 859 O O . ILE A 1 107 ? 10.401 1.417 -3.197 1.00 92.88 107 ILE A O 1
ATOM 863 N N . GLY A 1 108 ? 8.551 2.690 -3.076 1.00 92.88 108 GLY A N 1
ATOM 864 C CA . GLY A 1 108 ? 9.059 3.677 -2.130 1.00 92.88 108 GLY A CA 1
ATOM 865 C C . GLY A 1 108 ? 8.250 3.711 -0.846 1.00 92.88 108 GLY A C 1
ATOM 866 O O . GLY A 1 108 ? 7.145 3.172 -0.767 1.00 92.88 108 GLY A O 1
ATOM 867 N N . LEU A 1 109 ? 8.803 4.384 0.156 1.00 92.50 109 LEU A N 1
ATOM 868 C CA . LEU A 1 109 ? 8.117 4.656 1.411 1.00 92.50 109 LEU A CA 1
ATOM 869 C C . LEU A 1 109 ? 7.634 6.106 1.411 1.00 92.50 109 LEU A C 1
ATOM 871 O O . LEU A 1 109 ? 8.366 7.011 1.011 1.00 92.50 109 LEU A O 1
ATOM 875 N N . ALA A 1 110 ? 6.389 6.321 1.830 1.00 90.44 110 ALA A N 1
ATOM 876 C CA . ALA A 1 110 ? 5.739 7.630 1.796 1.00 90.44 110 ALA A CA 1
ATOM 877 C C . ALA A 1 110 ? 6.399 8.666 2.726 1.00 90.44 110 ALA A C 1
ATOM 879 O O . ALA A 1 110 ? 6.222 9.861 2.516 1.00 90.44 110 ALA A O 1
ATOM 880 N N . ASP A 1 111 ? 7.160 8.218 3.725 1.00 90.75 111 ASP A N 1
ATOM 881 C CA . ASP A 1 111 ? 7.968 9.047 4.628 1.00 90.75 111 ASP A CA 1
ATOM 882 C C . ASP A 1 111 ? 9.348 9.413 4.041 1.00 90.75 111 ASP A C 1
ATOM 884 O O . ASP A 1 111 ? 10.076 10.217 4.618 1.00 90.75 111 ASP A O 1
ATOM 888 N N . GLN A 1 112 ? 9.715 8.851 2.883 1.00 91.88 112 GLN A N 1
ATOM 889 C CA . GLN A 1 112 ? 10.979 9.102 2.181 1.00 91.88 112 GLN A CA 1
ATOM 890 C C . GLN A 1 112 ? 10.746 9.461 0.698 1.00 91.88 112 GLN A C 1
ATOM 892 O O . GLN A 1 112 ? 11.329 8.824 -0.189 1.00 91.88 112 GLN A O 1
ATOM 897 N N . PRO A 1 113 ? 9.916 10.478 0.387 1.00 86.62 113 PRO A N 1
ATOM 898 C CA . PRO A 1 113 ? 9.514 10.781 -0.987 1.00 86.62 113 PRO A CA 1
ATOM 899 C C . PRO A 1 113 ? 10.688 11.214 -1.875 1.00 86.62 113 PRO A C 1
ATOM 901 O O . PRO A 1 113 ? 10.765 10.786 -3.022 1.00 86.62 113 PRO A O 1
ATOM 904 N N . VAL A 1 114 ? 11.645 11.987 -1.349 1.00 87.62 114 VAL A N 1
ATOM 905 C CA . VAL A 1 114 ? 12.834 12.434 -2.103 1.00 87.62 114 VAL A CA 1
ATOM 906 C C . VAL A 1 114 ? 13.667 11.239 -2.570 1.00 87.62 114 VAL A C 1
ATOM 908 O O . VAL A 1 114 ? 13.911 11.069 -3.762 1.00 87.62 114 VAL A O 1
ATOM 911 N N . LYS A 1 115 ? 14.014 10.340 -1.644 1.00 88.56 115 LYS A N 1
ATOM 912 C CA . LYS A 1 115 ? 14.764 9.113 -1.948 1.00 88.56 115 LYS A CA 1
ATOM 913 C C . LYS A 1 115 ? 14.008 8.199 -2.911 1.00 88.56 115 LYS A C 1
ATOM 915 O O . LYS A 1 115 ? 14.610 7.525 -3.746 1.00 88.56 115 LYS A O 1
ATOM 920 N N . PHE A 1 116 ? 12.684 8.142 -2.788 1.00 89.56 116 PHE A N 1
ATOM 921 C CA . PHE A 1 116 ? 11.859 7.422 -3.745 1.00 89.56 116 PHE A CA 1
ATOM 922 C C . PHE A 1 116 ? 11.970 8.029 -5.146 1.00 89.56 116 PHE A C 1
ATOM 924 O O . PHE A 1 116 ? 12.240 7.280 -6.079 1.00 89.56 116 PHE A O 1
ATOM 931 N N . MET A 1 117 ? 11.850 9.351 -5.293 1.00 85.75 117 MET A N 1
ATOM 932 C CA . MET A 1 117 ? 11.988 10.023 -6.590 1.00 85.75 117 MET A CA 1
ATOM 933 C C . MET A 1 117 ? 13.370 9.804 -7.216 1.00 85.75 117 MET A C 1
ATOM 935 O O . MET A 1 117 ? 13.453 9.519 -8.408 1.00 85.75 117 MET A O 1
ATOM 939 N N . GLU A 1 118 ? 14.444 9.825 -6.424 1.00 86.81 118 GLU A N 1
ATOM 940 C CA . GLU A 1 118 ? 15.791 9.459 -6.889 1.00 86.81 118 GLU A CA 1
ATOM 941 C C . GLU A 1 118 ? 15.856 8.007 -7.395 1.00 86.81 118 GLU A C 1
ATOM 943 O O . GLU A 1 118 ? 16.475 7.719 -8.419 1.00 86.81 118 GLU A O 1
ATOM 948 N N . ASN A 1 119 ? 15.212 7.068 -6.692 1.00 88.12 119 ASN A N 1
ATOM 949 C CA . ASN A 1 119 ? 15.137 5.674 -7.133 1.00 88.12 119 ASN A CA 1
ATOM 950 C C . ASN A 1 119 ? 14.304 5.524 -8.414 1.00 88.12 119 ASN A C 1
ATOM 952 O O . ASN A 1 119 ? 14.675 4.725 -9.270 1.00 88.12 119 ASN A O 1
ATOM 956 N N . VAL A 1 120 ? 13.203 6.271 -8.554 1.00 89.06 120 VAL A N 1
ATOM 957 C CA . VAL A 1 120 ? 12.384 6.289 -9.775 1.00 89.06 120 VAL A CA 1
ATOM 958 C C . VAL A 1 120 ? 13.197 6.813 -10.952 1.00 89.06 120 VAL A C 1
ATOM 960 O O . VAL A 1 120 ? 13.218 6.161 -11.992 1.00 89.06 120 VAL A O 1
ATOM 963 N N . ALA A 1 121 ? 13.902 7.935 -10.781 1.00 86.81 121 ALA A N 1
ATOM 964 C CA . ALA A 1 121 ? 14.736 8.524 -11.825 1.00 86.81 121 ALA A CA 1
ATOM 965 C C . ALA A 1 121 ? 15.801 7.536 -12.321 1.00 86.81 121 ALA A C 1
ATOM 967 O O . ALA A 1 121 ? 15.908 7.314 -13.525 1.00 86.81 121 ALA A O 1
ATOM 968 N N . ARG A 1 122 ? 16.505 6.860 -11.401 1.00 86.12 122 ARG A N 1
ATOM 969 C CA . ARG A 1 122 ? 17.465 5.797 -11.749 1.00 86.12 122 ARG A CA 1
ATOM 970 C C . ARG A 1 122 ? 16.810 4.597 -12.417 1.00 86.12 122 ARG A C 1
ATOM 972 O O . ARG A 1 122 ? 17.330 4.070 -13.391 1.00 86.12 122 ARG A O 1
ATOM 979 N N . TYR A 1 123 ? 15.676 4.139 -11.897 1.00 87.81 123 TYR A N 1
ATOM 980 C CA . TYR A 1 123 ? 14.992 2.959 -12.421 1.00 87.81 123 TYR A CA 1
ATOM 981 C C . TYR A 1 123 ? 14.425 3.180 -13.827 1.00 87.81 123 TYR A C 1
ATOM 983 O O . TYR A 1 123 ? 14.425 2.259 -14.643 1.00 87.81 123 TYR A O 1
ATOM 991 N N . LEU A 1 124 ? 13.935 4.386 -14.111 1.00 85.75 124 LEU A N 1
ATOM 992 C CA . LEU A 1 124 ? 13.393 4.785 -15.409 1.00 85.75 124 LEU A CA 1
ATOM 993 C C . LEU A 1 124 ? 14.454 5.362 -16.362 1.00 85.75 124 LEU A C 1
ATOM 995 O O . LEU A 1 124 ? 14.100 5.715 -17.479 1.00 85.75 124 LEU A O 1
ATOM 999 N N . ASP A 1 125 ? 15.724 5.418 -15.946 1.00 84.19 125 ASP A N 1
ATOM 1000 C CA . ASP A 1 125 ? 16.842 6.002 -16.706 1.00 84.19 125 ASP A CA 1
ATOM 1001 C C . ASP A 1 125 ? 16.627 7.479 -17.103 1.00 84.19 125 ASP A C 1
ATOM 1003 O O . ASP A 1 125 ? 17.149 7.976 -18.101 1.00 84.19 125 ASP A O 1
ATOM 1007 N N . LEU A 1 126 ? 15.864 8.215 -16.285 1.00 78.00 126 LEU A N 1
ATOM 1008 C CA . LEU A 1 126 ? 15.558 9.635 -16.499 1.00 78.00 126 LEU A CA 1
ATOM 1009 C C . LEU A 1 126 ? 16.749 10.546 -16.178 1.00 78.00 126 LEU A C 1
ATOM 1011 O O . LEU A 1 126 ? 16.743 11.718 -16.541 1.00 78.00 126 LEU A O 1
ATOM 1015 N N . GLU A 1 127 ? 17.783 10.033 -15.507 1.00 67.81 127 GLU A N 1
ATOM 1016 C CA . GLU A 1 127 ? 19.015 10.788 -15.238 1.00 67.81 127 GLU A CA 1
ATOM 1017 C C . GLU A 1 127 ? 19.755 11.159 -16.530 1.00 67.81 127 GLU A C 1
ATOM 1019 O O . GLU A 1 127 ? 20.426 12.187 -16.582 1.00 67.81 127 GLU A O 1
ATOM 1024 N N . SER A 1 128 ? 19.576 10.368 -17.593 1.00 60.12 128 SER A N 1
ATOM 1025 C CA . SER A 1 128 ? 20.089 10.674 -18.930 1.00 60.12 128 SER A CA 1
ATOM 1026 C C . SER A 1 128 ? 19.300 11.785 -19.648 1.00 60.12 128 SER A C 1
ATOM 1028 O O . SER A 1 128 ? 19.798 12.360 -20.613 1.00 60.12 128 SER A O 1
ATOM 1030 N N . MET A 1 129 ? 18.104 12.141 -19.156 1.00 53.03 129 MET A N 1
ATOM 1031 C CA . MET A 1 129 ? 17.196 13.142 -19.742 1.00 53.03 129 MET A CA 1
ATOM 1032 C C . MET A 1 129 ? 17.368 14.546 -19.130 1.00 53.03 129 MET A C 1
ATOM 1034 O O . MET A 1 129 ? 16.454 15.367 -19.169 1.00 53.03 129 MET A O 1
ATOM 1038 N N . GLN A 1 130 ? 18.541 14.830 -18.555 1.00 50.22 130 GLN A N 1
ATOM 1039 C CA . GLN A 1 130 ? 18.877 16.013 -17.744 1.00 50.22 130 GLN A CA 1
ATOM 1040 C C . GLN A 1 130 ? 18.749 17.403 -18.413 1.00 50.22 130 GLN A C 1
ATOM 1042 O O . GLN A 1 130 ? 19.159 18.391 -17.806 1.00 50.22 130 GLN A O 1
ATOM 1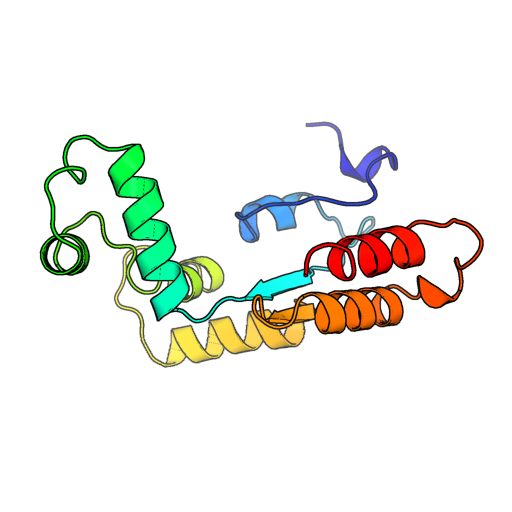047 N N . GLU A 1 131 ? 18.156 17.542 -19.601 1.00 49.03 131 GLU A N 1
ATOM 1048 C CA . GLU A 1 131 ? 17.983 18.858 -20.235 1.00 49.03 131 GLU A CA 1
ATOM 1049 C C . GLU A 1 131 ? 16.734 19.645 -19.800 1.00 49.03 131 GLU A C 1
ATOM 1051 O O . GLU A 1 131 ? 16.689 20.849 -20.038 1.00 49.03 131 GLU A O 1
ATOM 1056 N N . GLU A 1 132 ? 15.772 19.072 -19.067 1.00 48.31 132 GLU A N 1
ATOM 1057 C CA . GLU A 1 132 ? 14.585 19.837 -18.639 1.00 48.31 132 GLU A CA 1
ATOM 1058 C C . GLU A 1 132 ? 14.344 19.809 -17.120 1.00 48.31 132 GLU A C 1
ATOM 1060 O O . GLU A 1 132 ? 13.601 18.985 -16.603 1.00 48.31 132 GLU A O 1
ATOM 1065 N N . LEU A 1 133 ? 15.000 20.747 -16.414 1.00 53.25 133 LEU A N 1
ATOM 1066 C CA . LEU A 1 133 ? 14.528 21.658 -15.336 1.00 53.25 133 LEU A CA 1
ATOM 1067 C C . LEU A 1 133 ? 13.576 21.195 -14.197 1.00 53.25 133 LEU A C 1
ATOM 1069 O O . LEU A 1 133 ? 13.393 21.950 -13.241 1.00 53.25 133 LEU A O 1
ATOM 1073 N N . CYS A 1 134 ? 12.956 20.018 -14.224 1.00 57.66 134 CYS A N 1
ATOM 1074 C CA . CYS A 1 134 ? 11.814 19.691 -13.367 1.00 57.66 134 CYS A CA 1
ATOM 1075 C C . CYS A 1 134 ? 12.231 19.221 -11.961 1.00 57.66 134 CYS A C 1
ATOM 1077 O O . CYS A 1 134 ? 11.737 19.736 -10.956 1.00 57.66 134 CYS A O 1
ATOM 1079 N N . VAL A 1 135 ? 13.206 18.309 -11.869 1.00 55.12 135 VAL A N 1
ATOM 1080 C CA . VAL A 1 135 ? 13.630 17.713 -10.585 1.00 55.12 135 VAL A CA 1
ATOM 1081 C C . VAL A 1 135 ? 14.313 18.744 -9.680 1.00 55.12 135 VAL A C 1
ATOM 1083 O O . VAL A 1 135 ? 14.032 18.810 -8.485 1.00 55.12 135 VAL A O 1
ATOM 1086 N N . SER A 1 136 ? 15.155 19.613 -10.248 1.00 57.09 136 SER A N 1
ATOM 1087 C CA . SER A 1 136 ? 15.840 20.670 -9.493 1.00 57.09 136 SER A CA 1
ATOM 1088 C C . SER A 1 136 ? 14.887 21.722 -8.926 1.00 57.09 136 SER A C 1
ATOM 1090 O O . SER A 1 136 ? 15.193 22.320 -7.897 1.00 57.09 136 SER A O 1
ATOM 1092 N N . ASN A 1 137 ? 13.750 21.961 -9.585 1.00 59.25 137 ASN A N 1
ATOM 1093 C CA . ASN A 1 137 ? 12.768 22.947 -9.139 1.00 59.25 137 ASN A CA 1
ATOM 1094 C C . ASN A 1 137 ? 11.877 22.394 -8.018 1.00 59.25 137 ASN A C 1
ATOM 1096 O O . ASN A 1 137 ? 11.628 23.111 -7.054 1.00 59.25 137 ASN A O 1
ATOM 1100 N N . TYR A 1 138 ? 11.480 21.117 -8.086 1.00 57.44 138 TYR A N 1
ATOM 1101 C CA . TYR A 1 138 ? 10.695 20.467 -7.028 1.00 57.44 138 TYR A CA 1
ATOM 1102 C C . TYR A 1 138 ? 11.491 20.299 -5.721 1.00 57.44 138 TYR A C 1
ATOM 1104 O O . TYR A 1 138 ? 10.984 20.563 -4.636 1.00 57.44 138 TYR A O 1
ATOM 1112 N N . LEU A 1 139 ? 12.774 19.927 -5.806 1.00 53.72 139 LEU A N 1
ATOM 1113 C CA . LEU A 1 139 ? 13.620 19.772 -4.613 1.00 53.72 139 LEU A CA 1
ATOM 1114 C C . LEU A 1 139 ? 13.988 21.115 -3.958 1.00 53.72 139 LEU A C 1
ATOM 1116 O O . LEU A 1 139 ? 14.256 21.167 -2.759 1.00 53.72 139 LEU A O 1
ATOM 1120 N N . ARG A 1 140 ? 13.989 22.213 -4.724 1.00 55.34 140 ARG A N 1
ATOM 1121 C CA . ARG A 1 140 ? 14.238 23.563 -4.199 1.00 55.34 140 ARG A CA 1
ATOM 1122 C C . ARG A 1 140 ? 13.048 24.133 -3.430 1.00 55.34 140 ARG A C 1
ATOM 1124 O O . ARG A 1 140 ? 13.274 24.788 -2.418 1.00 55.34 140 ARG A O 1
ATOM 1131 N N . SER A 1 141 ? 11.811 23.856 -3.850 1.00 52.75 141 SER A N 1
ATOM 1132 C CA . SER A 1 141 ? 10.618 24.389 -3.174 1.00 52.75 141 SER A CA 1
ATOM 1133 C C . SER A 1 141 ? 10.413 23.854 -1.752 1.00 52.75 141 SER A C 1
ATOM 1135 O O . SER A 1 141 ? 9.862 24.568 -0.922 1.00 52.75 141 SER A O 1
ATOM 1137 N N . ASP A 1 142 ? 10.913 22.655 -1.433 1.00 49.72 142 ASP A N 1
ATOM 1138 C CA . ASP A 1 142 ? 10.847 22.100 -0.068 1.00 49.72 142 ASP A CA 1
ATOM 1139 C C . ASP A 1 142 ? 11.864 22.739 0.897 1.00 49.72 142 ASP A C 1
ATOM 1141 O O . ASP A 1 142 ? 11.728 22.622 2.113 1.00 49.72 142 ASP A O 1
ATOM 1145 N N . THR A 1 143 ? 12.879 23.445 0.384 1.00 49.31 143 THR A N 1
ATOM 1146 C CA . THR A 1 143 ? 13.915 24.080 1.222 1.00 49.31 143 THR A CA 1
ATOM 1147 C C . THR A 1 143 ? 13.529 25.504 1.651 1.00 49.31 143 THR A C 1
ATOM 1149 O O . THR A 1 143 ? 14.140 26.057 2.559 1.00 49.31 143 THR A O 1
ATOM 1152 N N . GLU A 1 144 ? 12.497 26.100 1.043 1.00 44.72 144 GLU A N 1
ATOM 1153 C CA . GLU A 1 144 ? 12.036 27.468 1.341 1.00 44.72 144 GLU A CA 1
ATOM 1154 C C . GLU A 1 144 ? 10.864 27.522 2.342 1.00 44.72 144 GLU A C 1
ATOM 1156 O O . GLU A 1 144 ? 10.306 28.590 2.587 1.00 44.72 144 GLU A O 1
ATOM 1161 N N . MET A 1 145 ? 10.499 26.391 2.958 1.00 44.78 145 MET A N 1
ATOM 1162 C CA . MET A 1 145 ? 9.420 26.301 3.952 1.00 44.78 145 MET A CA 1
ATOM 1163 C C . MET A 1 145 ? 9.945 26.000 5.367 1.00 44.78 145 MET A C 1
ATOM 1165 O O . MET A 1 145 ? 9.401 25.151 6.075 1.00 44.78 145 MET A O 1
ATOM 1169 N N . HIS A 1 146 ? 11.001 26.702 5.786 1.00 37.84 146 HIS A N 1
ATOM 1170 C CA . HIS A 1 146 ? 11.451 26.789 7.180 1.00 37.84 146 HIS A CA 1
ATOM 1171 C C . HIS A 1 146 ? 11.880 28.212 7.535 1.00 37.84 146 HIS A C 1
ATOM 1173 O O . HIS A 1 146 ? 12.676 28.801 6.772 1.00 37.84 146 HIS A O 1
#

Sequence (146 aa):
KEGLINSGLVDFVVTTLFHDGSGLFTDEHNGRAIALLRNPVERSIAMYERVKEQDDDVKEMSLLEYAKSSFFEDNWMCRYLTNNMSDKVTDTHVEMATQILRNKVLIGLADQPVKFMENVARYLDLESMQEELCVSNYLRSDTEMH

pLDDT: mean 82.83, std 14.93, range [37.84, 96.62]